Protein AF-A0A939TRL0-F1 (afdb_monomer)

Sequence (77 aa):
MTYAPLHSDALREPHGRKVADSLAFIADAINAFRVWRLNRRTERLIASLPADICKDIGWPSAAADDRRSPRGRLARM

Structure (mmCIF, N/CA/C/O backbone):
data_AF-A0A939TRL0-F1
#
_entry.id   AF-A0A939TRL0-F1
#
loop_
_atom_site.group_PDB
_atom_site.id
_atom_site.type_symbol
_atom_site.label_atom_id
_atom_site.label_alt_id
_atom_site.label_comp_id
_atom_site.label_asym_id
_atom_site.label_entity_id
_atom_site.label_seq_id
_atom_site.pdbx_PDB_ins_code
_atom_site.Cartn_x
_atom_site.Cartn_y
_atom_site.Cartn_z
_atom_site.occupancy
_atom_site.B_iso_or_equiv
_atom_site.auth_seq_id
_atom_site.auth_comp_id
_atom_site.auth_asym_id
_atom_site.auth_atom_id
_atom_site.pdbx_PDB_model_num
ATOM 1 N N . MET A 1 1 ? 44.409 -26.160 -41.600 1.00 43.59 1 MET A N 1
ATOM 2 C CA . MET A 1 1 ? 43.947 -24.782 -41.334 1.00 43.59 1 MET A CA 1
ATOM 3 C C . MET A 1 1 ? 42.962 -24.849 -40.183 1.00 43.59 1 MET A C 1
ATOM 5 O O . MET A 1 1 ? 41.966 -25.549 -40.290 1.00 43.59 1 MET A O 1
ATOM 9 N N . THR A 1 2 ? 43.320 -24.247 -39.054 1.00 50.50 2 THR A N 1
ATOM 10 C CA . THR A 1 2 ? 42.619 -24.368 -37.769 1.00 50.50 2 THR A CA 1
ATOM 11 C C . THR A 1 2 ? 41.478 -23.356 -37.710 1.00 50.50 2 THR A C 1
ATOM 13 O O . THR A 1 2 ? 41.706 -22.168 -37.920 1.00 50.50 2 THR A O 1
ATOM 16 N N . TYR A 1 3 ? 40.256 -23.820 -37.448 1.00 49.81 3 TYR A N 1
ATOM 17 C CA . TYR A 1 3 ? 39.091 -22.961 -37.244 1.00 49.81 3 TYR A CA 1
ATOM 18 C C . TYR A 1 3 ? 39.191 -22.273 -35.879 1.00 49.81 3 TYR A C 1
ATOM 20 O O . TYR A 1 3 ? 39.219 -22.947 -34.852 1.00 49.81 3 TYR A O 1
ATOM 28 N N . ALA A 1 4 ? 39.210 -20.942 -35.860 1.00 58.69 4 ALA A N 1
ATOM 29 C CA . ALA A 1 4 ? 38.908 -20.166 -34.664 1.00 58.69 4 ALA A CA 1
ATOM 30 C C . ALA A 1 4 ? 37.452 -19.684 -34.772 1.00 58.69 4 ALA A C 1
ATOM 32 O O . ALA A 1 4 ? 37.150 -18.920 -35.693 1.00 58.69 4 ALA A O 1
ATOM 33 N N . PRO A 1 5 ? 36.529 -20.102 -33.885 1.00 57.19 5 PRO A N 1
ATOM 34 C CA . PRO A 1 5 ? 35.219 -19.481 -33.820 1.00 57.19 5 PRO A CA 1
ATOM 35 C C . PRO A 1 5 ? 35.394 -18.106 -33.168 1.00 57.19 5 PRO A C 1
ATOM 37 O O . PRO A 1 5 ? 35.517 -17.978 -31.950 1.00 57.19 5 PRO A O 1
ATOM 40 N N . LEU A 1 6 ? 35.454 -17.064 -33.995 1.00 55.31 6 LEU A N 1
ATOM 41 C CA . LEU A 1 6 ? 35.364 -15.679 -33.548 1.00 55.31 6 LEU A CA 1
ATOM 42 C C . LEU A 1 6 ? 33.954 -15.432 -33.000 1.00 55.31 6 LEU A C 1
ATOM 44 O O . LEU A 1 6 ? 33.027 -15.101 -33.727 1.00 55.31 6 LEU A O 1
ATOM 48 N N . HIS A 1 7 ? 33.836 -15.605 -31.687 1.00 51.66 7 HIS A N 1
ATOM 49 C CA . HIS A 1 7 ? 33.174 -14.649 -30.807 1.00 51.66 7 HIS A CA 1
ATOM 50 C C . HIS A 1 7 ? 31.722 -14.274 -31.167 1.00 51.66 7 HIS A C 1
ATOM 52 O O . HIS A 1 7 ? 31.370 -13.102 -31.273 1.00 51.66 7 HIS A O 1
ATOM 58 N N . SER A 1 8 ? 30.852 -15.277 -31.282 1.00 50.22 8 SER A N 1
ATOM 59 C CA . SER A 1 8 ? 29.398 -15.083 -31.424 1.00 50.22 8 SER A CA 1
ATOM 60 C C . SER A 1 8 ? 28.683 -14.725 -30.111 1.00 50.22 8 SER A C 1
ATOM 62 O O . SER A 1 8 ? 27.491 -14.432 -30.130 1.00 50.22 8 SER A O 1
ATOM 64 N N . ASP A 1 9 ? 29.381 -14.747 -28.971 1.00 53.25 9 ASP A N 1
ATOM 65 C CA . ASP A 1 9 ? 28.779 -14.504 -27.650 1.00 53.25 9 ASP A CA 1
ATOM 66 C C . ASP A 1 9 ? 28.766 -13.022 -27.236 1.00 53.25 9 ASP A C 1
ATOM 68 O O . ASP A 1 9 ? 27.971 -12.619 -26.391 1.00 53.25 9 ASP A O 1
ATOM 72 N N . ALA A 1 10 ? 29.588 -12.169 -27.857 1.00 50.19 10 ALA A N 1
ATOM 73 C CA . ALA A 1 10 ? 29.766 -10.781 -27.412 1.00 50.19 10 ALA A CA 1
ATOM 74 C C . ALA A 1 10 ? 28.602 -9.836 -27.762 1.00 50.19 10 ALA A C 1
ATOM 76 O O . ALA A 1 10 ? 28.467 -8.769 -27.165 1.00 50.19 10 ALA A O 1
ATOM 77 N N . LEU A 1 11 ? 27.748 -10.208 -28.720 1.00 50.62 11 LEU A N 1
ATOM 78 C CA . LEU A 1 11 ? 26.654 -9.354 -29.205 1.00 50.62 11 LEU A CA 1
ATOM 79 C C . LEU A 1 11 ? 25.299 -9.658 -28.552 1.00 50.62 11 LEU A C 1
ATOM 81 O O . LEU A 1 11 ? 24.322 -8.953 -28.803 1.00 50.62 11 LEU A O 1
ATOM 85 N N . ARG A 1 12 ? 25.220 -10.690 -27.705 1.00 52.91 12 ARG A N 1
ATOM 86 C CA . ARG A 1 12 ? 23.950 -11.169 -27.140 1.00 52.91 12 ARG A CA 1
ATOM 87 C C . ARG A 1 12 ? 23.539 -10.455 -25.841 1.00 52.91 12 ARG A C 1
ATOM 89 O O . ARG A 1 12 ? 22.380 -10.525 -25.447 1.00 52.91 12 ARG A O 1
ATOM 96 N N . GLU A 1 13 ? 24.449 -9.707 -25.217 1.00 58.44 13 GLU A N 1
ATOM 97 C CA . GLU A 1 13 ? 24.364 -9.333 -23.792 1.00 58.44 13 GLU A CA 1
ATOM 98 C C . GLU A 1 13 ? 24.397 -7.813 -23.444 1.00 58.44 13 GLU A C 1
ATOM 100 O O . GLU A 1 13 ? 24.924 -7.442 -22.397 1.00 58.44 13 GLU A O 1
ATOM 105 N N . PRO A 1 14 ? 23.836 -6.879 -24.248 1.00 57.66 14 PRO A N 1
ATOM 106 C CA . PRO A 1 14 ? 23.506 -5.545 -23.707 1.00 57.66 14 PRO A CA 1
ATOM 107 C C . PRO A 1 14 ? 22.006 -5.217 -23.711 1.00 57.66 14 PRO A C 1
ATOM 109 O O . PRO A 1 14 ? 21.539 -4.439 -22.878 1.00 57.66 14 PRO A O 1
ATOM 112 N N . HIS A 1 15 ? 21.229 -5.798 -24.628 1.00 56.16 15 HIS A N 1
ATOM 113 C CA . HIS A 1 15 ? 19.802 -5.488 -24.763 1.00 56.16 15 HIS A CA 1
ATOM 114 C C . HIS A 1 15 ? 18.942 -6.247 -23.748 1.00 56.16 15 HIS A C 1
ATOM 116 O O . HIS A 1 15 ? 18.036 -5.654 -23.165 1.00 56.16 15 HIS A O 1
ATOM 122 N N . GLY A 1 16 ? 19.265 -7.517 -23.472 1.00 63.06 16 GLY A N 1
ATOM 123 C CA . GLY A 1 16 ? 18.553 -8.323 -22.475 1.00 63.06 16 GLY A CA 1
ATOM 124 C C . GLY A 1 16 ? 18.636 -7.724 -21.070 1.00 63.06 16 GLY A C 1
ATOM 125 O O . GLY A 1 16 ? 17.627 -7.643 -20.374 1.00 63.06 16 GLY A O 1
ATOM 126 N N . ARG A 1 17 ? 19.808 -7.194 -20.698 1.00 71.88 17 ARG A N 1
ATOM 127 C CA . ARG A 1 17 ? 20.025 -6.541 -19.402 1.00 71.88 17 ARG A CA 1
ATOM 128 C C . ARG A 1 17 ? 19.194 -5.268 -19.238 1.00 71.88 17 ARG A C 1
ATOM 130 O O . ARG A 1 17 ? 18.492 -5.131 -18.249 1.00 71.88 17 ARG A O 1
ATOM 137 N N . LYS A 1 18 ? 19.169 -4.395 -20.252 1.00 77.25 18 LYS A N 1
ATOM 138 C CA . LYS A 1 18 ? 18.345 -3.169 -20.232 1.00 77.25 18 LYS A CA 1
ATOM 139 C C . LYS A 1 18 ? 16.846 -3.466 -20.133 1.00 77.25 18 LYS A C 1
ATOM 141 O O . LYS A 1 18 ? 16.117 -2.739 -19.459 1.00 77.25 18 LYS A O 1
ATOM 146 N N . VAL A 1 19 ? 16.380 -4.523 -20.803 1.00 77.25 19 VAL A N 1
ATOM 147 C CA . VAL A 1 19 ? 14.984 -4.976 -20.702 1.00 77.25 19 VAL A CA 1
ATOM 148 C C . VAL A 1 19 ? 14.696 -5.517 -19.301 1.00 77.25 19 VAL A C 1
ATOM 150 O O . VAL A 1 19 ? 13.688 -5.136 -18.713 1.00 77.25 19 VAL A O 1
ATOM 153 N N . ALA A 1 20 ? 15.589 -6.331 -18.734 1.00 79.88 20 ALA A N 1
ATOM 154 C CA . ALA A 1 20 ? 15.450 -6.839 -17.370 1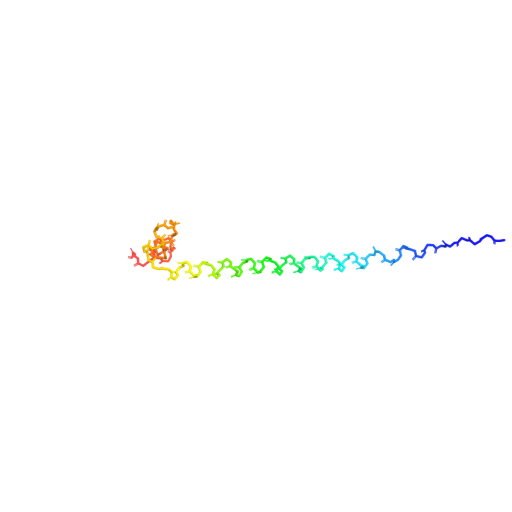.00 79.88 20 ALA A CA 1
ATOM 155 C C . ALA A 1 20 ? 15.417 -5.706 -16.328 1.00 79.88 20 ALA A C 1
ATOM 157 O O . ALA A 1 20 ? 14.527 -5.691 -15.478 1.00 79.88 20 ALA A O 1
ATOM 158 N N . ASP A 1 21 ? 16.305 -4.717 -16.449 1.00 84.00 21 ASP A N 1
ATOM 159 C CA . ASP A 1 21 ? 16.354 -3.551 -15.558 1.00 84.00 21 ASP A CA 1
ATOM 160 C C . ASP A 1 21 ? 15.060 -2.721 -15.647 1.00 84.00 21 ASP A C 1
ATOM 162 O O . ASP A 1 21 ? 14.500 -2.300 -14.633 1.00 84.00 21 ASP A O 1
ATOM 166 N N . SER A 1 22 ? 14.529 -2.538 -16.861 1.00 82.88 22 SER A N 1
ATOM 167 C CA . SER A 1 22 ? 13.261 -1.826 -17.076 1.00 82.88 22 SER A CA 1
ATOM 168 C C . SER A 1 22 ? 12.076 -2.571 -16.459 1.00 82.88 22 SER A C 1
ATOM 170 O O . SER A 1 22 ? 11.205 -1.958 -15.842 1.00 82.88 22 SER A O 1
ATOM 172 N N . LEU A 1 23 ? 12.037 -3.897 -16.599 1.00 89.00 23 LEU A N 1
ATOM 173 C CA . LEU A 1 23 ? 10.986 -4.727 -16.009 1.00 89.00 23 LEU A CA 1
ATOM 174 C C . LEU A 1 23 ? 11.053 -4.726 -14.480 1.00 89.00 23 LEU A C 1
ATOM 176 O O . LEU A 1 23 ? 10.005 -4.645 -13.838 1.00 89.00 23 LEU A O 1
ATOM 180 N N . ALA A 1 24 ? 12.256 -4.759 -13.903 1.00 89.56 24 ALA A N 1
ATOM 181 C CA . ALA A 1 24 ? 12.450 -4.643 -12.461 1.00 89.56 24 ALA A CA 1
ATOM 182 C C . ALA A 1 24 ? 11.928 -3.295 -11.938 1.00 89.56 24 ALA A C 1
ATOM 184 O O . ALA A 1 24 ? 11.136 -3.264 -10.997 1.00 89.56 24 ALA A O 1
ATOM 185 N N . PHE A 1 25 ? 12.260 -2.193 -12.617 1.00 91.38 25 PHE A N 1
ATOM 186 C CA . PHE A 1 25 ? 11.761 -0.866 -12.256 1.00 91.38 25 PHE A CA 1
ATOM 187 C C . PHE A 1 25 ? 10.227 -0.772 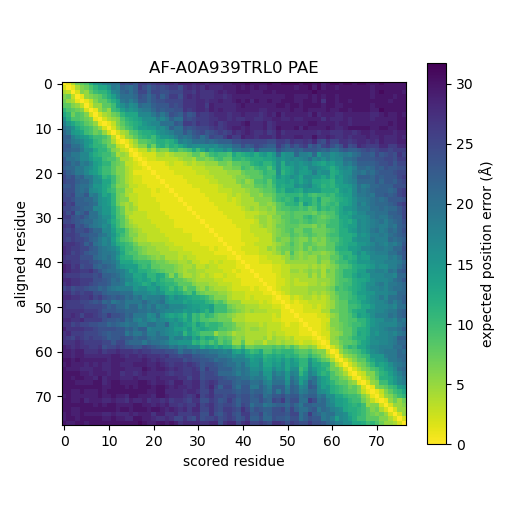-12.315 1.00 91.38 25 PHE A C 1
ATOM 189 O O . PHE A 1 25 ? 9.591 -0.225 -11.411 1.00 91.38 25 PHE A O 1
ATOM 196 N N . ILE A 1 26 ? 9.608 -1.332 -13.360 1.00 91.88 26 ILE A N 1
ATOM 197 C CA . ILE A 1 26 ? 8.144 -1.367 -13.490 1.00 91.88 26 ILE A CA 1
ATOM 198 C C . ILE A 1 26 ? 7.520 -2.207 -12.368 1.00 91.88 26 ILE A C 1
ATOM 200 O O . ILE A 1 26 ? 6.512 -1.799 -11.787 1.00 91.88 26 ILE A O 1
ATOM 204 N N . ALA A 1 27 ? 8.108 -3.361 -12.045 1.00 91.56 27 ALA A N 1
ATOM 205 C CA . ALA A 1 27 ? 7.628 -4.221 -10.969 1.00 91.56 27 ALA A CA 1
ATOM 206 C C . ALA A 1 27 ? 7.669 -3.500 -9.611 1.00 91.56 27 ALA A C 1
ATOM 208 O O . ALA A 1 27 ? 6.674 -3.524 -8.879 1.00 91.56 27 ALA A O 1
ATOM 209 N N . ASP A 1 28 ? 8.759 -2.789 -9.321 1.00 92.62 28 ASP A N 1
ATOM 210 C CA . ASP A 1 28 ? 8.905 -1.990 -8.103 1.00 92.62 28 ASP A CA 1
ATOM 211 C C . ASP A 1 28 ? 7.880 -0.855 -8.040 1.00 92.62 28 ASP A C 1
ATOM 213 O O . ASP A 1 28 ? 7.222 -0.670 -7.013 1.00 92.62 28 ASP A O 1
ATOM 217 N N . ALA A 1 29 ? 7.662 -0.141 -9.147 1.00 91.31 29 ALA A N 1
ATOM 218 C CA . ALA A 1 29 ? 6.662 0.921 -9.219 1.00 91.31 29 ALA A CA 1
ATOM 219 C C . ALA A 1 29 ? 5.234 0.391 -8.988 1.00 91.31 29 ALA A C 1
ATOM 221 O O . ALA A 1 29 ? 4.452 0.993 -8.244 1.00 91.31 29 ALA A O 1
ATOM 222 N N . ILE A 1 30 ? 4.891 -0.763 -9.574 1.00 95.12 30 ILE A N 1
ATOM 223 C CA . ILE A 1 30 ? 3.598 -1.426 -9.353 1.00 95.12 30 ILE A CA 1
ATOM 224 C C . ILE A 1 30 ? 3.453 -1.834 -7.885 1.00 95.12 30 ILE A C 1
ATOM 226 O O . ILE A 1 30 ? 2.380 -1.648 -7.300 1.00 95.12 30 ILE A O 1
ATOM 230 N N . ASN A 1 31 ? 4.508 -2.380 -7.280 1.00 93.56 31 ASN A N 1
ATOM 231 C CA . ASN A 1 31 ? 4.478 -2.791 -5.883 1.00 93.56 31 ASN A CA 1
ATOM 232 C C . ASN A 1 31 ? 4.315 -1.584 -4.948 1.00 93.56 31 ASN A C 1
ATOM 234 O O . ASN A 1 31 ? 3.421 -1.578 -4.100 1.00 93.56 31 ASN A O 1
ATOM 238 N N . ALA A 1 32 ? 5.081 -0.514 -5.170 1.00 90.94 32 ALA A N 1
ATOM 239 C CA . ALA A 1 32 ? 4.958 0.739 -4.431 1.00 90.94 32 ALA A CA 1
ATOM 240 C C . ALA A 1 32 ? 3.541 1.327 -4.541 1.00 90.94 32 ALA A C 1
ATOM 242 O O . ALA A 1 32 ? 2.944 1.716 -3.533 1.00 90.94 32 ALA A O 1
ATOM 243 N N . PHE A 1 33 ? 2.951 1.321 -5.741 1.00 89.44 33 PHE A N 1
ATOM 244 C CA . PHE A 1 33 ? 1.577 1.778 -5.944 1.00 89.44 33 PHE A CA 1
ATOM 245 C C . PHE A 1 33 ? 0.551 0.904 -5.212 1.00 89.44 33 PHE A C 1
ATOM 247 O O . PHE A 1 33 ? -0.396 1.423 -4.614 1.00 89.44 33 PHE A O 1
ATOM 254 N N . ARG A 1 34 ? 0.727 -0.423 -5.221 1.00 89.62 34 ARG A N 1
ATOM 255 C CA . ARG A 1 34 ? -0.138 -1.355 -4.481 1.00 89.62 34 ARG A CA 1
ATOM 256 C C . ARG A 1 34 ? -0.077 -1.101 -2.980 1.00 89.62 34 ARG A C 1
ATOM 258 O O . ARG A 1 34 ? -1.134 -0.986 -2.361 1.00 89.62 34 ARG A O 1
ATOM 265 N N . VAL A 1 35 ? 1.124 -0.963 -2.423 1.00 92.12 35 VAL A N 1
ATOM 266 C CA . VAL A 1 35 ? 1.332 -0.639 -1.004 1.00 92.12 35 VAL A CA 1
ATOM 267 C C . VAL A 1 35 ? 0.666 0.691 -0.663 1.00 92.12 35 VAL A C 1
ATOM 269 O O . VAL A 1 35 ? -0.137 0.754 0.266 1.00 92.12 35 VAL A O 1
ATOM 272 N N . TRP A 1 36 ? 0.903 1.734 -1.462 1.00 88.44 36 TRP A N 1
ATOM 273 C CA . TRP A 1 36 ? 0.264 3.037 -1.271 1.00 88.44 36 TRP A CA 1
ATOM 274 C C . TRP A 1 36 ? -1.266 2.943 -1.289 1.00 88.44 36 TRP A C 1
ATOM 276 O O . TRP A 1 36 ? -1.942 3.478 -0.407 1.00 88.44 36 TRP A O 1
ATOM 286 N N . ARG A 1 37 ? -1.833 2.223 -2.263 1.00 88.62 37 ARG A N 1
ATOM 287 C CA . ARG A 1 37 ? -3.284 2.052 -2.393 1.00 88.62 37 ARG A CA 1
ATOM 288 C C . ARG A 1 37 ? -3.878 1.290 -1.209 1.00 88.62 37 ARG A C 1
ATOM 290 O O . ARG A 1 37 ? -4.962 1.652 -0.748 1.00 88.62 37 ARG A O 1
ATOM 297 N N . LEU A 1 38 ? -3.204 0.241 -0.739 1.00 86.88 38 LEU A N 1
ATOM 298 C CA . LEU A 1 38 ? -3.626 -0.521 0.435 1.00 86.88 38 LEU A CA 1
ATOM 299 C C . LEU A 1 38 ? -3.600 0.357 1.684 1.00 86.88 38 LEU A C 1
ATOM 301 O O . LEU A 1 38 ? -4.618 0.441 2.364 1.00 86.88 38 LEU A O 1
ATOM 305 N N . ASN A 1 39 ? -2.511 1.094 1.910 1.00 85.38 39 ASN A N 1
ATOM 306 C CA . ASN A 1 39 ? -2.394 2.019 3.036 1.00 85.38 39 ASN A CA 1
ATOM 307 C C . ASN A 1 39 ? -3.515 3.063 3.017 1.00 85.38 39 ASN A C 1
ATOM 309 O O . ASN A 1 39 ? -4.214 3.227 4.012 1.00 85.38 39 ASN A O 1
ATOM 313 N N . ARG A 1 40 ? -3.797 3.676 1.859 1.00 82.19 40 ARG A N 1
ATOM 314 C CA . ARG A 1 40 ? -4.918 4.618 1.698 1.00 82.19 40 ARG A CA 1
ATOM 315 C C . ARG A 1 40 ? -6.283 3.997 1.983 1.00 82.19 40 ARG A C 1
ATOM 317 O O . ARG A 1 40 ? -7.167 4.672 2.508 1.00 82.19 40 ARG A O 1
ATOM 324 N N . ARG A 1 41 ? -6.500 2.734 1.608 1.00 83.31 41 ARG A N 1
ATOM 325 C CA . ARG A 1 41 ? -7.753 2.028 1.912 1.00 83.31 41 ARG A CA 1
ATOM 326 C C . ARG A 1 41 ? -7.873 1.769 3.411 1.00 83.31 41 ARG A C 1
ATOM 328 O O . ARG A 1 41 ? -8.939 2.016 3.963 1.00 83.31 41 ARG A O 1
ATOM 335 N N . THR A 1 42 ? -6.798 1.318 4.047 1.00 82.69 42 THR A N 1
ATOM 336 C CA . THR A 1 42 ? -6.739 1.088 5.493 1.00 82.69 42 THR A CA 1
ATOM 337 C C . THR A 1 42 ? -6.964 2.385 6.265 1.00 82.69 42 THR A C 1
ATOM 339 O O . THR A 1 42 ? -7.827 2.414 7.131 1.00 82.69 42 THR A O 1
ATOM 342 N N . GLU A 1 43 ? -6.303 3.482 5.887 1.00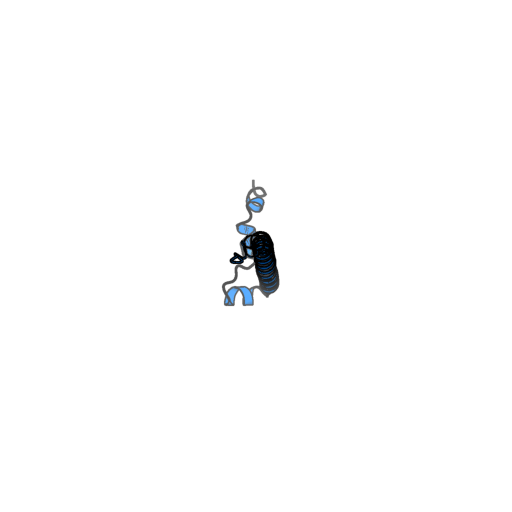 81.88 43 GLU A N 1
ATOM 343 C CA . GLU A 1 43 ? -6.532 4.816 6.464 1.00 81.88 43 GLU A CA 1
ATOM 344 C C . GLU A 1 43 ? -8.008 5.222 6.397 1.00 81.88 43 GLU A C 1
ATOM 346 O O . GLU A 1 43 ? -8.563 5.680 7.390 1.00 81.88 43 GLU A O 1
ATOM 351 N N . ARG A 1 44 ? -8.668 5.023 5.247 1.00 82.06 44 ARG A N 1
ATOM 352 C CA . ARG A 1 44 ? -10.099 5.337 5.086 1.00 82.06 44 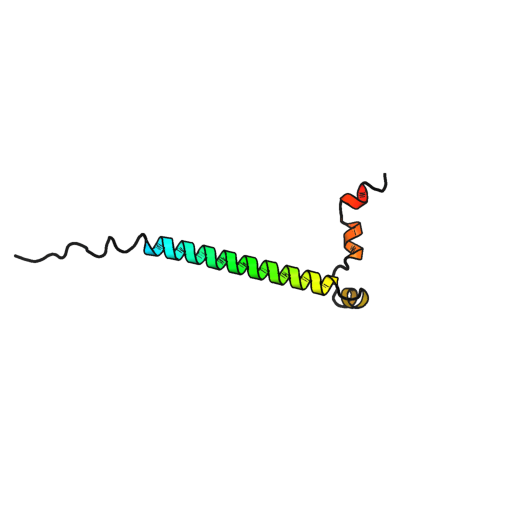ARG A CA 1
ATOM 353 C C . ARG A 1 44 ? -10.994 4.446 5.937 1.00 82.06 44 ARG A C 1
ATOM 355 O O . ARG A 1 44 ? -11.968 4.940 6.492 1.00 82.06 44 ARG A O 1
ATOM 362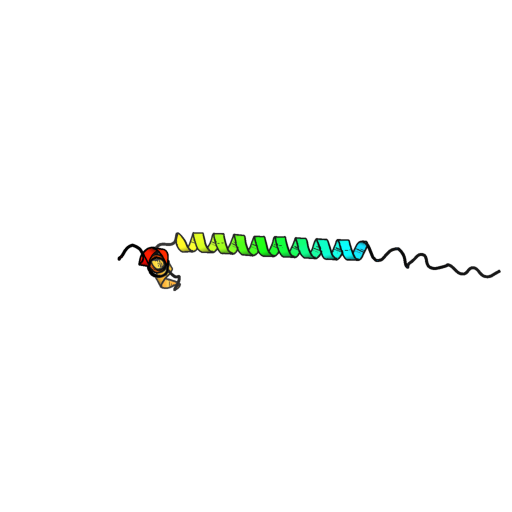 N N . LEU A 1 45 ? -10.682 3.153 6.025 1.00 82.94 45 LEU A N 1
ATOM 363 C CA . LEU A 1 45 ? -11.434 2.219 6.862 1.00 82.94 45 LEU A CA 1
ATOM 364 C C . LEU A 1 45 ? -11.314 2.605 8.334 1.00 82.94 45 LEU A C 1
ATOM 366 O O . LEU A 1 45 ? -12.331 2.703 9.012 1.00 82.94 45 LEU A O 1
ATOM 370 N N . ILE A 1 46 ? -10.103 2.908 8.802 1.00 80.56 46 ILE A N 1
ATOM 371 C CA . ILE A 1 46 ? -9.886 3.343 10.181 1.00 80.56 46 ILE A CA 1
ATOM 372 C C . ILE A 1 46 ? -10.559 4.698 10.433 1.00 80.56 46 ILE A C 1
ATOM 374 O O . ILE A 1 46 ? -11.233 4.862 11.441 1.00 80.56 46 ILE A O 1
ATOM 378 N N . ALA A 1 47 ? -10.477 5.642 9.492 1.00 74.38 47 ALA A N 1
ATOM 379 C CA . ALA A 1 47 ? -11.171 6.927 9.599 1.00 74.38 47 ALA A CA 1
ATOM 380 C C . ALA A 1 47 ? -12.705 6.794 9.625 1.00 74.38 47 ALA A C 1
ATOM 382 O O . ALA A 1 47 ? -13.380 7.680 10.142 1.00 74.38 47 ALA A O 1
ATOM 383 N N . SER A 1 48 ? -13.256 5.707 9.076 1.00 80.44 48 SER A N 1
ATOM 384 C CA . SER A 1 48 ? -14.690 5.402 9.142 1.00 80.44 48 SER A CA 1
ATOM 385 C C . SER A 1 48 ? -15.120 4.694 10.431 1.00 80.44 48 SER A C 1
ATOM 387 O O . SER A 1 48 ? -16.318 4.514 10.646 1.00 80.44 48 SER A O 1
ATOM 389 N N . LEU A 1 49 ? -14.176 4.284 11.288 1.00 81.75 49 LEU A N 1
ATOM 390 C CA . LEU A 1 49 ? -14.509 3.671 12.569 1.00 81.75 49 LEU A CA 1
ATOM 391 C C . LEU A 1 49 ? -15.121 4.706 13.532 1.00 81.75 49 LEU A C 1
ATOM 393 O O . LEU A 1 49 ? -14.746 5.883 13.511 1.00 81.75 49 LEU A O 1
ATOM 397 N N . PRO A 1 50 ? -16.029 4.273 14.426 1.00 81.00 50 PRO A N 1
ATOM 398 C CA . PRO A 1 50 ? -16.520 5.095 15.524 1.00 81.00 50 PRO A CA 1
ATOM 399 C C . PRO A 1 50 ? -15.383 5.675 16.372 1.00 81.00 50 PRO A C 1
ATOM 401 O O . PRO A 1 50 ? -14.355 5.032 16.593 1.00 81.00 50 PRO A O 1
ATOM 404 N N . ALA A 1 51 ? -15.598 6.879 16.907 1.00 78.25 51 ALA A N 1
ATOM 405 C CA . ALA A 1 51 ? -14.585 7.610 17.664 1.00 78.25 51 ALA A CA 1
ATOM 406 C C . ALA A 1 51 ? -14.061 6.840 18.886 1.00 78.25 51 ALA A C 1
ATOM 408 O O . ALA A 1 51 ? -12.891 6.988 19.227 1.00 78.25 51 ALA A O 1
ATOM 409 N N . ASP A 1 52 ? -14.898 6.023 19.524 1.00 81.06 52 ASP A N 1
ATOM 410 C CA . ASP A 1 52 ? -14.497 5.242 20.695 1.00 81.06 52 ASP A CA 1
ATOM 411 C C . ASP A 1 52 ? -13.548 4.099 20.317 1.00 81.06 52 ASP A C 1
ATOM 413 O O . ASP A 1 52 ? -12.508 3.944 20.946 1.00 81.06 52 ASP A O 1
ATOM 417 N N . ILE A 1 53 ? -13.791 3.425 19.188 1.00 82.00 53 ILE A N 1
ATOM 418 C CA . ILE A 1 53 ? -12.871 2.406 18.659 1.00 82.00 53 ILE A CA 1
ATOM 419 C C . ILE A 1 53 ? -11.535 3.044 18.254 1.00 82.00 53 ILE A C 1
ATOM 421 O O . ILE A 1 53 ? -10.476 2.492 18.540 1.00 82.00 53 ILE A O 1
ATOM 425 N N . CYS A 1 54 ? -11.560 4.228 17.630 1.00 80.94 54 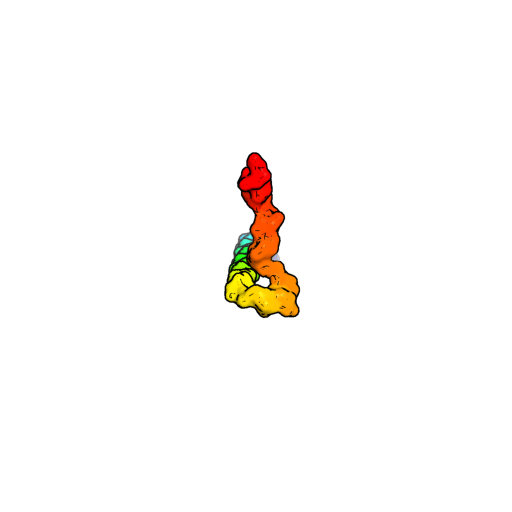CYS A N 1
ATOM 426 C CA . CYS A 1 54 ? -10.342 4.968 17.282 1.00 80.94 54 CYS A CA 1
ATOM 427 C C . CYS A 1 54 ? -9.502 5.345 18.515 1.00 80.94 54 CYS A C 1
ATOM 429 O O . CYS A 1 54 ? -8.274 5.297 18.437 1.00 80.94 54 CYS A O 1
ATOM 431 N N . LYS A 1 55 ? -10.138 5.700 19.644 1.00 79.06 55 LYS A N 1
ATOM 432 C CA . LYS A 1 55 ? -9.436 5.976 20.911 1.00 79.06 55 LYS A CA 1
ATOM 433 C C . LYS A 1 55 ? -8.749 4.723 21.446 1.00 79.06 55 LYS A C 1
ATOM 435 O O . LYS A 1 55 ? -7.581 4.808 21.814 1.00 79.06 55 LYS A O 1
ATOM 440 N N . ASP A 1 56 ? -9.443 3.587 21.442 1.00 84.81 56 ASP A N 1
ATOM 441 C CA . ASP A 1 56 ? -8.934 2.331 22.005 1.00 84.81 56 ASP A CA 1
ATOM 442 C C . ASP A 1 56 ? -7.677 1.826 21.279 1.00 84.81 56 ASP A C 1
ATOM 444 O O . ASP A 1 56 ? -6.775 1.270 21.903 1.00 84.81 56 ASP A O 1
ATOM 448 N N . ILE A 1 57 ? -7.573 2.074 19.969 1.00 81.12 57 ILE A N 1
ATOM 449 C CA . ILE A 1 57 ? -6.390 1.724 19.160 1.00 81.12 57 ILE A CA 1
ATOM 450 C C . ILE A 1 57 ? -5.346 2.851 19.072 1.00 81.12 57 ILE A C 1
ATOM 452 O O . ILE A 1 57 ? -4.352 2.715 18.359 1.00 81.12 57 ILE A O 1
ATOM 456 N N . GLY A 1 58 ? -5.573 3.985 19.743 1.00 78.19 58 GLY A N 1
ATOM 457 C CA . GLY A 1 58 ? -4.686 5.150 19.697 1.00 78.19 58 GLY A CA 1
ATOM 458 C C . GLY A 1 58 ? -4.596 5.829 18.323 1.00 78.19 58 GLY A C 1
ATOM 459 O O . GLY A 1 58 ? -3.617 6.527 18.049 1.00 78.19 58 GLY A O 1
ATOM 460 N N . TRP A 1 59 ? -5.583 5.633 17.442 1.00 79.19 59 TRP A N 1
ATOM 461 C CA . TRP A 1 59 ? -5.582 6.237 16.112 1.00 79.19 59 TRP A CA 1
ATOM 462 C C . TRP A 1 59 ? -6.004 7.708 16.186 1.00 79.19 59 TRP A C 1
ATOM 464 O O . TRP A 1 59 ? -6.992 8.031 16.856 1.00 79.19 59 TRP A O 1
ATOM 474 N N . PRO A 1 60 ? -5.310 8.627 15.488 1.00 66.88 60 PRO A N 1
ATOM 475 C CA . PRO A 1 60 ? -5.716 10.022 15.438 1.00 66.88 60 PRO A CA 1
ATOM 476 C C . PRO A 1 60 ? -7.093 10.119 14.774 1.00 66.88 60 PRO A C 1
ATOM 478 O O . PRO A 1 60 ? -7.238 9.963 13.564 1.00 66.88 60 PRO A O 1
ATOM 481 N N . SER A 1 61 ? -8.130 10.347 15.582 1.00 62.97 61 SER A N 1
ATOM 482 C CA . SER A 1 61 ? -9.475 10.621 15.078 1.00 62.97 61 SER A CA 1
ATOM 483 C C . SER A 1 61 ? -9.417 11.833 14.148 1.00 62.97 61 SER A C 1
ATOM 485 O O . SER A 1 61 ? -8.730 12.805 14.460 1.00 62.97 61 SER A O 1
ATOM 487 N N . ALA A 1 62 ? -10.146 11.813 13.029 1.00 57.94 62 ALA A N 1
ATOM 488 C CA . ALA A 1 62 ? -10.196 12.936 12.086 1.00 57.94 62 ALA A CA 1
ATOM 489 C C . ALA A 1 62 ? -10.575 14.271 12.769 1.00 57.94 62 ALA A C 1
ATOM 491 O O . ALA A 1 62 ? -10.131 15.333 12.344 1.00 57.94 62 ALA A O 1
ATOM 492 N N . ALA A 1 63 ? -11.290 14.223 13.9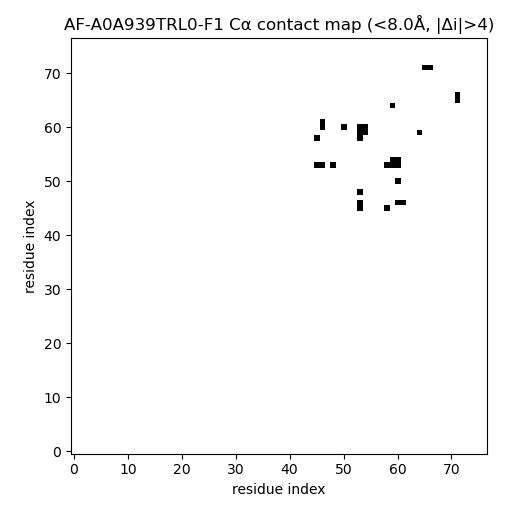02 1.00 55.47 63 ALA A N 1
ATOM 493 C CA . ALA A 1 63 ? -11.577 15.392 14.739 1.00 55.47 63 ALA A CA 1
ATOM 494 C C . ALA A 1 63 ? -10.321 16.068 15.341 1.00 55.47 63 ALA A C 1
ATOM 496 O O . ALA A 1 63 ? -10.367 17.232 15.741 1.00 55.47 63 ALA A O 1
ATOM 497 N N . ALA A 1 64 ? -9.193 15.359 15.429 1.00 54.22 64 ALA A N 1
ATOM 498 C CA . ALA A 1 64 ? -7.909 15.900 15.866 1.00 54.22 64 ALA A CA 1
ATOM 499 C C . ALA A 1 64 ? -7.138 16.600 14.729 1.00 54.22 64 ALA A C 1
ATOM 501 O O . ALA A 1 64 ? -6.285 17.445 15.015 1.00 54.22 64 ALA A O 1
ATOM 502 N N . ASP A 1 65 ? -7.443 16.295 13.462 1.00 53.84 65 ASP A N 1
ATOM 503 C CA . ASP A 1 65 ? -6.738 16.842 12.292 1.00 53.84 65 ASP A CA 1
ATOM 504 C C . ASP A 1 65 ? -7.212 18.263 11.922 1.00 53.84 65 ASP A C 1
ATOM 506 O O . ASP A 1 65 ? -6.427 19.096 11.461 1.00 53.84 65 ASP A O 1
ATOM 510 N N . ASP A 1 66 ? -8.449 18.626 12.282 1.00 53.50 66 ASP A N 1
ATOM 511 C CA . ASP A 1 66 ? -8.957 20.005 12.148 1.00 53.50 66 ASP A CA 1
ATOM 512 C C . ASP A 1 66 ? -8.125 21.031 12.937 1.00 53.50 66 ASP A C 1
ATOM 514 O O . ASP A 1 66 ? -8.069 22.212 12.587 1.00 53.50 66 ASP A O 1
ATOM 518 N N . ARG A 1 67 ? -7.419 20.594 13.988 1.00 53.28 67 ARG A N 1
ATOM 519 C CA . ARG A 1 67 ? -6.540 21.463 14.789 1.00 53.28 67 ARG A CA 1
ATOM 520 C C . ARG A 1 67 ? -5.129 21.593 14.210 1.00 53.28 67 ARG A C 1
ATOM 522 O O . ARG A 1 67 ? -4.397 22.496 14.618 1.00 53.28 67 ARG A O 1
ATOM 529 N N . ARG A 1 68 ? -4.728 20.709 13.288 1.00 51.94 68 ARG A N 1
ATOM 530 C CA . ARG A 1 68 ? -3.396 20.713 12.652 1.00 51.94 68 ARG A CA 1
ATOM 531 C C . ARG A 1 68 ? -3.396 21.226 11.218 1.00 51.94 68 ARG A C 1
ATOM 533 O O . ARG A 1 68 ? -2.320 21.564 10.726 1.00 51.94 68 ARG A O 1
ATOM 540 N N . SER A 1 69 ? -4.556 21.378 10.581 1.00 48.78 69 SER A N 1
ATOM 541 C CA . SER A 1 69 ? -4.646 22.020 9.270 1.00 48.78 69 SER A CA 1
ATOM 542 C C . SER A 1 69 ? -4.253 23.510 9.350 1.00 48.78 69 SER A C 1
ATOM 544 O O . SER A 1 69 ? -4.897 24.282 10.067 1.00 48.78 69 SER A O 1
ATOM 546 N N . PRO A 1 70 ? -3.241 23.978 8.589 1.00 54.41 70 PRO A N 1
ATOM 547 C CA . PRO A 1 70 ? -2.855 25.393 8.539 1.00 54.41 70 PRO A CA 1
ATOM 548 C C . PRO A 1 70 ? -4.001 26.319 8.106 1.00 54.41 70 PRO A C 1
ATOM 550 O O . PRO A 1 70 ? -4.000 27.504 8.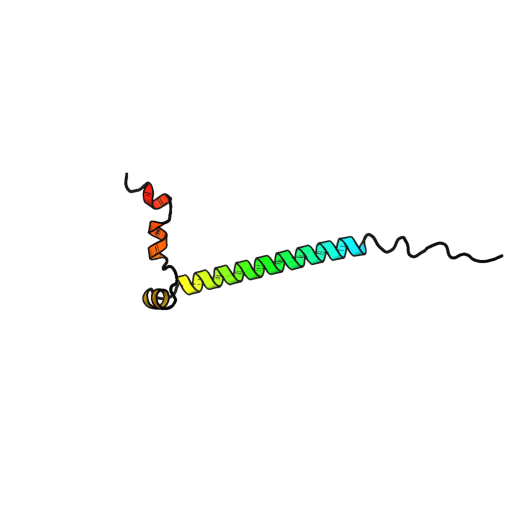432 1.00 54.41 70 PRO A O 1
ATOM 553 N N . ARG A 1 71 ? -5.005 25.774 7.406 1.00 53.84 71 ARG A N 1
ATOM 554 C CA . ARG A 1 71 ? -6.175 26.514 6.916 1.00 53.84 71 ARG A CA 1
ATOM 555 C C . ARG A 1 71 ? -7.165 26.892 8.018 1.00 53.84 71 ARG A C 1
ATOM 557 O O . ARG A 1 71 ? -7.833 27.910 7.886 1.00 53.84 71 ARG A O 1
ATOM 564 N N . GLY A 1 72 ? -7.216 26.147 9.125 1.00 46.62 72 GLY A N 1
ATOM 565 C CA . GLY A 1 72 ? -8.072 26.481 10.272 1.00 46.62 72 GLY A CA 1
ATOM 566 C C . GLY A 1 72 ? -7.568 27.678 11.088 1.00 46.62 72 GLY A C 1
ATOM 567 O O . GLY A 1 72 ? -8.318 28.253 11.875 1.00 46.62 72 GLY A O 1
ATOM 568 N N . ARG A 1 73 ? -6.303 28.076 10.891 1.00 49.44 73 ARG A N 1
ATOM 569 C CA . ARG A 1 73 ? -5.659 29.174 11.626 1.00 49.44 73 ARG A CA 1
ATOM 570 C C . ARG A 1 73 ? -5.937 30.556 11.022 1.00 49.44 73 ARG A C 1
ATOM 572 O O . ARG A 1 73 ? -5.850 31.541 11.739 1.00 49.44 73 ARG A O 1
ATOM 579 N N . LEU A 1 74 ? -6.303 30.616 9.739 1.00 55.00 74 LEU A N 1
ATOM 580 C CA . LEU A 1 74 ? -6.623 31.862 9.025 1.00 55.00 74 LEU A CA 1
ATOM 581 C C . LEU A 1 74 ? -8.100 32.268 9.125 1.00 55.00 74 LEU A C 1
ATOM 583 O O . LEU A 1 74 ? -8.436 33.391 8.786 1.00 55.00 74 LEU A O 1
ATOM 587 N N . ALA A 1 75 ? -8.980 31.385 9.605 1.00 51.28 75 ALA A N 1
ATOM 588 C CA . ALA A 1 75 ? -10.404 31.683 9.788 1.00 51.28 75 ALA A CA 1
ATOM 589 C C . ALA A 1 75 ? -10.746 32.231 11.193 1.00 51.28 75 ALA A C 1
ATOM 591 O O . ALA A 1 75 ? -11.919 32.338 11.540 1.00 51.28 75 ALA A O 1
ATOM 592 N N . ARG A 1 76 ? -9.734 32.519 12.029 1.00 50.94 76 ARG A N 1
ATOM 593 C CA . ARG A 1 76 ? -9.886 33.076 13.391 1.00 50.94 76 ARG A CA 1
ATOM 594 C C . ARG A 1 76 ? -9.033 34.332 13.627 1.00 50.94 76 ARG A C 1
ATOM 596 O O . ARG A 1 76 ? -8.589 34.560 14.751 1.00 50.94 76 ARG A O 1
ATOM 603 N N . MET A 1 77 ? -8.779 35.106 12.577 1.00 45.97 77 MET A N 1
ATOM 604 C CA . MET A 1 77 ? -8.346 36.506 12.669 1.00 45.97 77 MET A CA 1
ATOM 605 C C . MET A 1 77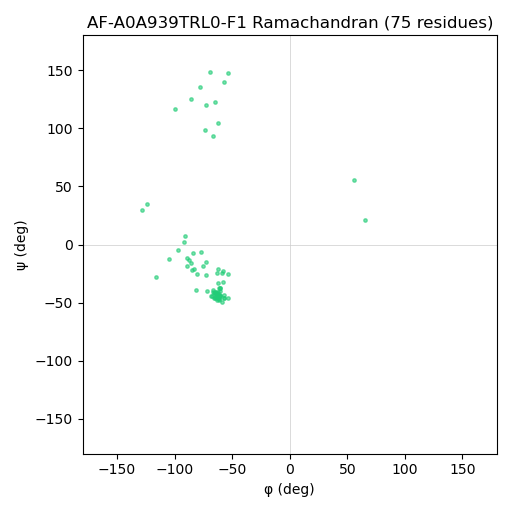 ? -9.433 37.365 12.041 1.00 45.97 77 MET A C 1
ATOM 607 O O . MET A 1 77 ? -9.673 38.458 12.590 1.00 45.97 77 MET A O 1
#

Mean predicted aligned error: 15.73 Å

pLDDT: mean 70.83, std 16.12, range [43.59, 95.12]

Foldseek 3Di:
DDDDPPDPPPPPPDPVVVVVVVVVVVVVVVVVVVVVVVVVVVVVVLQPDDPVVCVVVVHPHVVNVCVVPPVNVVVPD

Solvent-accessible surface area (backbone atoms only — not comparable to full-atom values): 4854 Å² total; per-residue (Å²): 138,86,86,74,86,81,69,80,69,79,80,67,71,63,64,59,56,56,52,51,54,51,50,50,53,50,50,51,53,52,49,53,50,50,53,52,53,50,52,54,49,50,52,51,54,57,67,68,46,56,69,68,62,27,56,77,72,69,46,87,48,70,83,60,48,62,78,68,41,76,70,60,64,70,79,77,118

Radius of gyration: 27.79 Å; Cα contacts (8 Å, |Δi|>4): 15; chains: 1; bounding box: 60×61×63 Å

Secondary structure (DSSP, 8-state):
-PPP---SSTTSSSHHHHHHHHHHHHHHHHHHHHHHHHHHHHHHHHHTS-HHHHHHTT---HHHHTTT-GGGGGGG-